Protein AF-A0A8T3X9E7-F1 (afdb_monomer)

Radius of gyration: 14.2 Å; Cα contacts (8 Å, |Δi|>4): 118; chains: 1; bounding box: 35×30×40 Å

Solvent-accessible surface area (backbone atoms only — not comparable to full-atom values): 6564 Å² total; per-residue (Å²): 138,82,64,64,68,64,59,48,47,60,57,55,69,34,79,63,48,51,28,53,53,47,44,21,69,73,64,58,54,40,31,74,68,51,52,37,59,64,40,73,69,76,46,46,72,69,56,50,54,51,51,51,51,50,34,38,77,71,46,27,34,46,74,46,74,72,76,93,78,28,25,33,30,65,32,77,58,23,51,53,51,49,54,52,52,49,50,52,35,43,52,38,36,74,74,64,78,39,61,79,59,55,60,76,53,54,49,66,75,30,70,67,64,72,69,108

pLDDT: mean 88.83, std 7.23, range [62.69, 97.31]

Mean predicted aligned error: 4.52 Å

Sequence (116 aa):
MTCKILQMSHLIGRKWTIAILCEIAADNFDSFNGFLRKSKGRLTPRGLSIVLKEMENAGFVEKDGNGVASHYILTPKGMGLYKIIMQMKSWNVEWNNADSSCARKSCIECSYFMRG

Secondary structure (DSSP, 8-state):
---HHHHHHHHHTSHHHHHHHHHHHHHSSEEHHHHHHHTTTSS-HHHHHHHHHHHHHTTSEEEESSGGG-EEEE-HHHHHHHHHHHHHHHHHHHHS---TTTTTS-GGG-HHHHH-

Nearest PDB structures (foldseek):
  2rdp-assembly1_A-2  TM=7.077E-01  e=1.163E-02  Geobacillus stearothermophilus
  3l09-assembly2_C  TM=7.574E-01  e=1.577E-02  Jannaschia sp. CCS1
  3e6m-assembly1_A  TM=7.109E-01  e=5.332E-02  Ruegeria pomeroyi
  6j05-assembly1_B  TM=7.289E-01  e=1.329E-01  Acidithiobacillus ferrooxidans
  4aih-assembly1_A  TM=7.521E-01  e=1.265E+00  Yersinia pseudotuberculosis YPIII

Foldseek 3Di:
DDDPVVVVCVLVVPLCLQLVLVVCVVVVWAALVNVCVLLVNPQDSVNSVVSVVVCVVVQQWDWDDDDRPITIHGDPVVVVVNVVVLVVQVVCVVPVVPDPCSSPDRLSPDPVSSVD

Structure (mmCIF, N/CA/C/O backbone):
data_AF-A0A8T3X9E7-F1
#
_entry.id   AF-A0A8T3X9E7-F1
#
loop_
_atom_site.group_PDB
_atom_site.id
_atom_site.type_symbol
_atom_site.label_atom_id
_atom_site.label_alt_id
_atom_site.label_comp_id
_atom_site.label_asym_id
_atom_site.label_entity_id
_atom_site.label_seq_id
_atom_site.pdbx_PDB_ins_code
_atom_site.Cartn_x
_atom_site.Cartn_y
_atom_site.Cartn_z
_atom_site.occupancy
_atom_site.B_iso_or_equiv
_atom_site.auth_seq_id
_atom_site.auth_comp_id
_atom_site.auth_asym_id
_atom_site.auth_atom_id
_atom_site.pdbx_PDB_model_num
ATOM 1 N N . MET A 1 1 ? 17.876 -5.045 22.262 1.00 66.00 1 MET A N 1
ATOM 2 C CA . MET A 1 1 ? 16.712 -5.733 21.653 1.00 66.00 1 MET A CA 1
ATOM 3 C C . MET A 1 1 ? 15.797 -4.689 21.030 1.00 66.00 1 MET A C 1
ATOM 5 O O . MET A 1 1 ? 15.531 -3.690 21.680 1.00 66.00 1 MET A O 1
ATOM 9 N N . THR A 1 2 ? 15.350 -4.878 19.787 1.00 83.31 2 THR A N 1
ATOM 10 C CA . THR A 1 2 ? 14.456 -3.944 19.074 1.00 83.31 2 THR A CA 1
ATOM 11 C C . THR A 1 2 ? 13.033 -4.499 19.018 1.00 83.31 2 THR A C 1
ATOM 13 O O . THR A 1 2 ? 12.824 -5.632 18.588 1.00 83.31 2 THR A O 1
ATOM 16 N N . CYS A 1 3 ? 12.045 -3.701 19.438 1.00 90.19 3 CYS A N 1
ATOM 17 C CA . CYS A 1 3 ? 10.629 -4.070 19.375 1.00 90.19 3 CYS A CA 1
ATOM 18 C C . CYS A 1 3 ? 10.155 -4.154 17.915 1.00 90.19 3 CYS A C 1
ATOM 20 O O . CYS A 1 3 ? 10.132 -3.149 17.202 1.00 90.19 3 CYS A O 1
ATOM 22 N N . LYS A 1 4 ? 9.757 -5.349 17.464 1.00 87.88 4 LYS A N 1
ATOM 23 C CA . LYS A 1 4 ? 9.340 -5.590 16.072 1.00 87.88 4 LYS A CA 1
ATOM 24 C C . LYS A 1 4 ? 8.037 -4.886 15.697 1.00 87.88 4 LYS A C 1
ATOM 26 O O . LYS A 1 4 ? 7.919 -4.422 14.568 1.00 87.88 4 LYS A O 1
ATOM 31 N N . ILE A 1 5 ? 7.102 -4.749 16.640 1.00 90.00 5 ILE A N 1
ATOM 32 C CA . ILE A 1 5 ? 5.844 -4.020 16.416 1.00 90.00 5 ILE A CA 1
ATOM 33 C C . ILE A 1 5 ? 6.129 -2.547 16.119 1.00 90.00 5 ILE A C 1
ATOM 35 O O . ILE A 1 5 ? 5.623 -2.020 15.134 1.00 90.00 5 ILE A O 1
ATOM 39 N N . LEU A 1 6 ? 6.995 -1.908 16.912 1.00 89.81 6 LEU A N 1
ATOM 40 C CA . LEU A 1 6 ? 7.363 -0.506 16.706 1.00 89.81 6 LEU A CA 1
ATOM 41 C C . LEU A 1 6 ? 8.089 -0.296 15.367 1.00 89.81 6 LEU A C 1
ATOM 43 O O . LEU A 1 6 ? 7.811 0.650 14.636 1.00 89.81 6 LEU A O 1
ATOM 47 N N . GLN A 1 7 ? 8.986 -1.213 14.993 1.00 86.75 7 GLN A N 1
ATOM 48 C CA . GLN A 1 7 ? 9.631 -1.164 13.675 1.00 86.75 7 GLN A CA 1
ATOM 49 C C . GLN A 1 7 ? 8.606 -1.250 12.534 1.00 86.75 7 GLN A C 1
ATOM 51 O O . GLN A 1 7 ? 8.684 -0.490 11.570 1.00 86.75 7 GLN A O 1
ATOM 56 N N . MET A 1 8 ? 7.625 -2.143 12.658 1.00 87.19 8 MET A N 1
ATOM 57 C CA . MET A 1 8 ? 6.563 -2.318 11.672 1.00 87.19 8 MET A CA 1
ATOM 58 C C . MET A 1 8 ? 5.649 -1.086 11.582 1.00 87.19 8 MET A C 1
ATOM 60 O O . MET A 1 8 ? 5.295 -0.661 10.480 1.00 87.19 8 MET A O 1
ATOM 64 N N . SER A 1 9 ? 5.300 -0.475 12.719 1.00 89.62 9 SER A N 1
ATOM 65 C CA . SER A 1 9 ? 4.434 0.708 12.744 1.00 89.62 9 SER A CA 1
ATOM 66 C C . SER A 1 9 ? 5.063 1.903 12.037 1.00 89.62 9 SER A C 1
ATOM 68 O O . SER A 1 9 ? 4.340 2.682 11.426 1.00 89.62 9 SER A O 1
ATOM 70 N N . HIS A 1 10 ? 6.394 2.034 12.039 1.00 88.69 10 HIS A N 1
ATOM 71 C CA . HIS A 1 10 ? 7.069 3.078 11.262 1.00 88.69 10 HIS A CA 1
ATOM 72 C C . HIS A 1 10 ? 6.883 2.916 9.753 1.00 88.69 10 HIS A C 1
ATOM 74 O O . HIS A 1 10 ? 6.780 3.919 9.053 1.00 88.69 10 HIS A O 1
ATOM 80 N N . LEU A 1 11 ? 6.834 1.683 9.243 1.00 86.62 11 LEU A N 1
ATOM 81 C CA . LEU A 1 11 ? 6.616 1.428 7.819 1.00 86.62 11 LEU A CA 1
ATOM 82 C C . LEU A 1 11 ? 5.146 1.638 7.428 1.00 86.62 11 LEU A C 1
ATOM 84 O O . LEU A 1 11 ? 4.862 2.288 6.421 1.00 86.62 11 LEU A O 1
ATOM 88 N N . ILE A 1 12 ? 4.220 1.128 8.246 1.00 88.69 12 ILE A N 1
ATOM 89 C CA . ILE A 1 12 ? 2.770 1.269 8.031 1.00 88.69 12 ILE A CA 1
ATOM 90 C C . ILE A 1 12 ? 2.333 2.731 8.185 1.00 88.69 12 ILE A C 1
ATOM 92 O O . ILE A 1 12 ? 1.501 3.209 7.422 1.00 88.69 12 ILE A O 1
ATOM 96 N N . GLY A 1 13 ? 2.917 3.460 9.138 1.00 86.44 13 GLY A N 1
ATOM 97 C CA . GLY A 1 13 ? 2.602 4.863 9.414 1.00 86.44 13 GLY A CA 1
ATOM 98 C C . GLY A 1 13 ? 3.072 5.839 8.335 1.00 86.44 13 GLY A C 1
ATOM 99 O O . GLY A 1 13 ? 2.741 7.023 8.393 1.0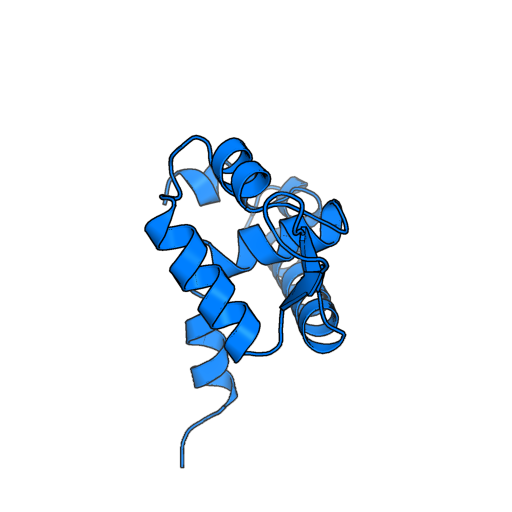0 86.44 13 GLY A O 1
ATOM 100 N N . ARG A 1 14 ? 3.825 5.380 7.328 1.00 86.94 14 ARG A N 1
ATOM 101 C CA . ARG A 1 14 ? 4.140 6.208 6.163 1.00 86.94 14 ARG A CA 1
ATOM 102 C C . ARG A 1 14 ? 2.884 6.396 5.333 1.00 86.94 14 ARG A C 1
ATOM 104 O O . ARG A 1 14 ? 2.275 5.426 4.892 1.00 86.94 14 ARG A O 1
ATOM 111 N N . LYS A 1 15 ? 2.565 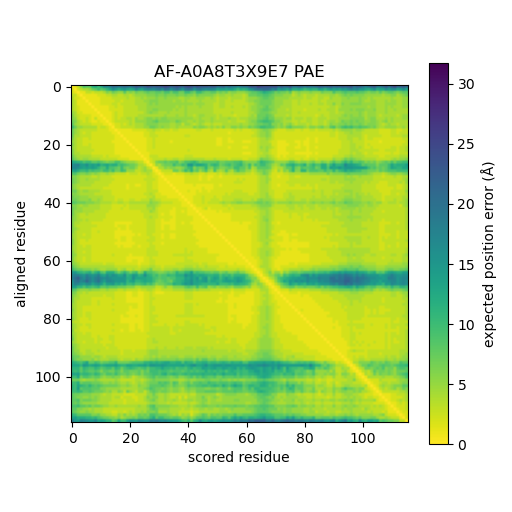7.661 5.059 1.00 84.81 15 LYS A N 1
ATOM 112 C CA . LYS A 1 15 ? 1.376 8.109 4.325 1.00 84.81 15 LYS A CA 1
ATOM 113 C C . LYS A 1 15 ? 0.976 7.155 3.195 1.00 84.81 15 LYS A C 1
ATOM 115 O O . LYS A 1 15 ? -0.083 6.547 3.245 1.00 84.81 15 LYS A O 1
ATOM 120 N N . TRP A 1 16 ? 1.837 6.954 2.203 1.00 92.44 16 TRP A N 1
ATOM 121 C CA . TRP A 1 16 ? 1.470 6.209 0.997 1.00 92.44 16 TRP A CA 1
ATOM 122 C C . TRP A 1 16 ? 1.411 4.688 1.151 1.00 92.44 16 TRP A C 1
ATOM 124 O O . TRP A 1 16 ? 0.738 4.054 0.343 1.00 92.44 16 TRP A O 1
ATOM 134 N N . THR A 1 17 ? 2.030 4.101 2.180 1.00 93.12 17 THR A N 1
ATOM 135 C CA . THR A 1 17 ? 2.074 2.639 2.358 1.00 93.12 17 THR A CA 1
ATOM 136 C C . THR A 1 17 ? 0.671 2.048 2.450 1.00 93.12 17 THR A C 1
ATOM 138 O O . THR A 1 17 ? 0.348 1.111 1.727 1.00 93.12 17 THR A O 1
ATOM 141 N N . ILE A 1 18 ? -0.188 2.625 3.298 1.00 92.06 18 ILE A N 1
ATOM 142 C CA . ILE A 1 18 ? -1.565 2.145 3.486 1.00 92.06 18 ILE A CA 1
ATOM 143 C C . ILE A 1 18 ? -2.379 2.315 2.200 1.00 92.06 18 ILE A C 1
ATOM 145 O O . ILE A 1 18 ? -3.100 1.403 1.811 1.00 92.06 18 ILE A O 1
ATOM 149 N N . ALA A 1 19 ? -2.261 3.466 1.531 1.00 92.62 19 ALA A N 1
ATOM 150 C CA . ALA A 1 19 ? -3.019 3.741 0.314 1.00 92.62 19 ALA A CA 1
ATOM 151 C C . ALA A 1 19 ? -2.641 2.791 -0.829 1.00 92.62 19 ALA A C 1
ATOM 153 O O . ALA A 1 19 ? -3.532 2.211 -1.439 1.00 92.62 19 ALA A O 1
ATOM 154 N N . ILE A 1 20 ? -1.344 2.582 -1.070 1.00 94.00 20 ILE A N 1
ATOM 155 C CA . ILE A 1 20 ? -0.848 1.655 -2.097 1.00 94.00 20 ILE A CA 1
ATOM 156 C C . ILE A 1 20 ? -1.282 0.225 -1.776 1.00 94.00 20 ILE A C 1
ATOM 158 O O . ILE A 1 20 ? -1.793 -0.469 -2.647 1.00 94.00 20 ILE A O 1
ATOM 162 N N . LEU A 1 21 ? -1.138 -0.205 -0.520 1.00 94.00 21 LEU A N 1
ATOM 163 C CA . LEU A 1 21 ? -1.521 -1.549 -0.098 1.00 94.00 21 LEU A CA 1
ATOM 164 C C . LEU A 1 21 ? -3.023 -1.803 -0.292 1.00 94.00 21 LEU A C 1
ATOM 166 O O . LEU A 1 21 ? -3.400 -2.848 -0.820 1.00 94.00 21 LEU A O 1
ATOM 170 N N . CYS A 1 22 ? -3.876 -0.851 0.101 1.00 92.25 22 CYS A N 1
ATOM 171 C CA . CYS A 1 22 ? -5.318 -0.947 -0.123 1.00 92.25 22 CYS A CA 1
ATOM 172 C C . CYS A 1 22 ? -5.684 -0.939 -1.611 1.00 92.25 22 CYS A C 1
ATOM 174 O O . CYS A 1 22 ? -6.624 -1.632 -1.984 1.00 92.25 22 CYS A O 1
ATOM 176 N N . GLU A 1 23 ? -4.963 -0.187 -2.444 1.00 92.38 23 GLU A N 1
ATOM 177 C CA . GLU A 1 23 ? -5.206 -0.173 -3.889 1.00 92.38 23 GLU A CA 1
ATOM 178 C C . GLU A 1 23 ? -4.862 -1.498 -4.561 1.00 92.38 23 GLU A C 1
ATOM 180 O O . GLU A 1 23 ? -5.670 -2.016 -5.328 1.00 92.38 23 GLU A O 1
ATOM 185 N N . ILE A 1 24 ? -3.721 -2.100 -4.217 1.00 93.81 24 ILE A N 1
ATOM 186 C CA . ILE A 1 24 ? -3.366 -3.429 -4.736 1.00 93.81 24 ILE A CA 1
ATOM 187 C C . ILE A 1 24 ? -4.420 -4.457 -4.317 1.00 93.81 24 ILE A C 1
ATOM 189 O O . ILE A 1 24 ? -4.824 -5.283 -5.126 1.00 93.81 24 ILE A O 1
ATOM 193 N N . ALA A 1 25 ? -4.900 -4.391 -3.070 1.00 91.69 25 ALA A N 1
ATOM 194 C CA . ALA A 1 25 ? -5.944 -5.293 -2.586 1.00 91.69 25 ALA A CA 1
ATOM 195 C C . ALA A 1 25 ? -7.282 -5.130 -3.329 1.00 91.69 25 ALA A C 1
ATOM 197 O O . ALA A 1 25 ? -8.031 -6.096 -3.443 1.00 91.69 25 ALA A O 1
ATOM 198 N N . ALA A 1 26 ? -7.606 -3.917 -3.786 1.00 87.69 26 ALA A N 1
ATOM 199 C CA . ALA A 1 26 ? -8.869 -3.621 -4.457 1.00 87.69 26 ALA A CA 1
ATOM 200 C C . ALA A 1 26 ? -8.856 -4.017 -5.942 1.00 87.69 26 ALA A C 1
ATOM 202 O O . ALA A 1 26 ? -9.839 -4.569 -6.429 1.00 87.69 26 ALA A O 1
ATOM 203 N N . ASP A 1 27 ? -7.753 -3.749 -6.645 1.00 79.56 27 ASP A N 1
ATOM 204 C CA . ASP A 1 27 ? -7.625 -3.952 -8.100 1.00 79.56 27 ASP A CA 1
ATOM 205 C C . ASP A 1 27 ? -6.905 -5.272 -8.458 1.00 79.56 27 ASP A C 1
ATOM 207 O O . ASP A 1 27 ? -6.689 -5.571 -9.629 1.00 79.56 27 ASP A O 1
ATOM 211 N N . ASN A 1 28 ? -6.493 -6.054 -7.446 1.00 70.62 28 ASN A N 1
ATOM 212 C CA . ASN A 1 28 ? -5.619 -7.243 -7.476 1.00 70.62 28 ASN A CA 1
ATOM 213 C C . ASN A 1 28 ? -4.238 -7.056 -8.148 1.00 70.62 28 ASN A C 1
ATOM 215 O O . ASN A 1 28 ? -3.312 -7.787 -7.808 1.00 70.62 28 ASN A O 1
ATOM 219 N N . PHE A 1 29 ? -4.076 -6.088 -9.057 1.00 77.00 29 PHE A N 1
ATOM 220 C CA . PHE A 1 29 ? -2.902 -5.891 -9.909 1.00 77.00 29 PHE A CA 1
ATOM 221 C C . PHE A 1 29 ? -2.776 -4.420 -10.349 1.00 77.00 29 PHE A C 1
ATOM 223 O O . PHE A 1 29 ? -3.049 -4.076 -11.502 1.00 77.00 29 PHE A O 1
ATOM 230 N N . ASP A 1 30 ? -2.330 -3.518 -9.470 1.00 86.38 30 ASP A N 1
ATOM 231 C CA . ASP A 1 30 ? -2.110 -2.118 -9.873 1.00 86.38 30 ASP A CA 1
ATOM 232 C C . ASP A 1 30 ? -0.682 -1.904 -10.415 1.00 86.38 30 ASP A C 1
ATOM 234 O O . ASP A 1 30 ? 0.295 -2.516 -9.969 1.00 86.38 30 ASP A O 1
ATOM 238 N N . SER A 1 31 ? -0.562 -1.041 -11.422 1.00 90.88 31 SER A N 1
ATOM 239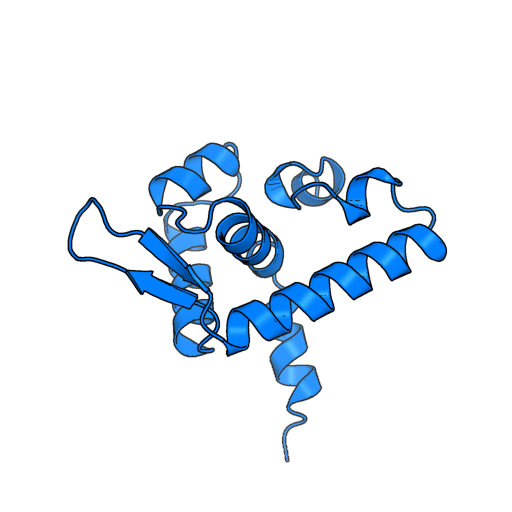 C CA . SER A 1 31 ? 0.701 -0.723 -12.098 1.00 90.88 31 SER A CA 1
ATOM 240 C C . SER A 1 31 ? 1.315 0.556 -11.531 1.00 90.88 31 SER A C 1
ATOM 242 O O . SER A 1 31 ? 0.622 1.421 -10.996 1.00 90.88 31 SER A O 1
ATOM 244 N N . PHE A 1 32 ? 2.621 0.749 -11.733 1.00 92.12 32 PHE A N 1
ATOM 245 C CA . PHE A 1 32 ? 3.315 1.971 -11.307 1.00 92.12 32 PHE A CA 1
ATOM 246 C C . PHE A 1 32 ? 2.623 3.256 -11.810 1.00 92.12 32 PHE A C 1
ATOM 248 O O . PHE A 1 32 ? 2.353 4.180 -11.042 1.00 92.12 32 PHE A O 1
ATOM 255 N N . ASN A 1 33 ? 2.268 3.298 -13.098 1.00 91.06 33 ASN A N 1
ATOM 256 C CA . ASN A 1 33 ? 1.568 4.441 -13.694 1.00 91.06 33 ASN A CA 1
ATOM 257 C C . ASN A 1 33 ? 0.118 4.571 -13.195 1.00 91.06 33 ASN A C 1
ATOM 259 O O . ASN A 1 33 ? -0.411 5.685 -13.126 1.00 91.06 33 ASN A O 1
ATOM 263 N N . GLY A 1 34 ? -0.521 3.455 -12.831 1.00 91.12 34 GLY A N 1
ATOM 264 C CA . GLY A 1 34 ? -1.838 3.429 -12.196 1.00 91.12 34 GLY A CA 1
ATOM 265 C C . GLY A 1 34 ? -1.850 4.187 -10.872 1.00 91.12 34 GLY A C 1
ATOM 266 O O . GLY A 1 34 ? -2.630 5.134 -10.722 1.00 91.12 34 GLY A O 1
ATOM 267 N N . PHE A 1 35 ? -0.903 3.885 -9.980 1.00 92.19 35 PHE A N 1
ATOM 268 C CA . PHE A 1 35 ? -0.750 4.612 -8.716 1.00 92.19 35 PHE A CA 1
ATOM 269 C C . PHE A 1 35 ? -0.510 6.105 -8.917 1.00 92.19 35 PHE A C 1
ATOM 271 O O . PHE A 1 35 ? -1.148 6.924 -8.254 1.00 92.19 35 PHE A O 1
ATOM 278 N N . LEU A 1 36 ? 0.383 6.484 -9.839 1.00 93.00 36 LEU A N 1
ATOM 279 C CA . LEU A 1 36 ? 0.665 7.898 -10.101 1.00 93.00 36 LEU A CA 1
ATOM 280 C C . LEU A 1 36 ? -0.595 8.645 -10.546 1.00 93.00 36 LEU A C 1
ATOM 282 O O . LEU A 1 36 ? -0.886 9.721 -10.014 1.00 93.00 36 LEU A O 1
ATOM 286 N N . ARG A 1 37 ? -1.384 8.045 -11.444 1.00 91.50 37 ARG A N 1
ATOM 287 C CA . ARG A 1 37 ? -2.662 8.606 -11.898 1.00 91.50 37 ARG A CA 1
ATOM 288 C C . ARG A 1 37 ? -3.662 8.738 -10.746 1.00 91.50 37 ARG A C 1
ATOM 290 O O . ARG A 1 37 ? -4.193 9.829 -10.535 1.00 91.50 37 ARG A O 1
ATOM 297 N N . LYS A 1 38 ? -3.882 7.669 -9.969 1.00 90.62 38 LYS A N 1
ATOM 298 C CA . LYS A 1 38 ? -4.807 7.670 -8.816 1.00 90.62 38 LYS A CA 1
ATOM 299 C C . LYS A 1 38 ? -4.375 8.677 -7.737 1.00 90.62 38 LYS A C 1
ATOM 301 O O . LYS A 1 38 ? -5.221 9.311 -7.112 1.00 90.62 38 LYS A O 1
ATOM 306 N N . SER A 1 39 ? -3.069 8.917 -7.581 1.00 91.00 39 SER A N 1
ATOM 307 C CA . SER A 1 39 ? -2.516 9.879 -6.612 1.00 91.00 39 SER A CA 1
ATOM 308 C C . SER A 1 39 ? -2.746 11.354 -6.966 1.00 91.00 39 SER A C 1
ATOM 310 O O . SER A 1 39 ? -2.416 12.231 -6.163 1.00 91.00 39 SER A O 1
ATOM 312 N N . LYS A 1 40 ? -3.273 11.656 -8.162 1.00 90.50 40 LYS A N 1
ATOM 313 C CA . LYS A 1 40 ? -3.531 13.026 -8.644 1.00 90.50 40 LYS A CA 1
ATOM 314 C C . LYS A 1 40 ? -2.309 13.950 -8.498 1.00 90.50 40 LYS A C 1
ATOM 316 O O . LYS A 1 40 ? -2.438 15.100 -8.087 1.00 90.50 40 LYS A O 1
ATOM 321 N N . GLY A 1 41 ? -1.114 13.419 -8.772 1.00 89.19 41 GLY A N 1
ATOM 322 C CA . GLY A 1 41 ? 0.156 14.154 -8.711 1.00 89.19 41 GLY A CA 1
ATOM 323 C C . GLY A 1 41 ? 0.741 14.363 -7.309 1.00 89.19 41 GLY A C 1
ATOM 324 O O . GLY A 1 41 ? 1.820 14.939 -7.193 1.00 89.19 41 GLY A O 1
ATOM 325 N N . ARG A 1 42 ? 0.085 13.890 -6.238 1.00 90.62 42 ARG A N 1
ATOM 326 C CA . ARG A 1 42 ? 0.607 14.022 -4.862 1.00 90.62 42 ARG A CA 1
ATOM 327 C C . ARG A 1 42 ? 1.712 13.021 -4.536 1.00 90.62 42 ARG A C 1
ATOM 329 O O . ARG A 1 42 ? 2.492 13.257 -3.614 1.00 90.62 42 ARG A O 1
ATOM 336 N N . LEU A 1 43 ? 1.767 11.905 -5.258 1.00 92.06 43 LEU A N 1
ATOM 337 C CA . LEU A 1 43 ? 2.858 10.948 -5.168 1.00 92.06 43 LEU A CA 1
ATOM 338 C C . LEU A 1 43 ? 3.765 11.121 -6.382 1.00 92.06 43 LEU A C 1
ATOM 340 O O . LEU A 1 43 ? 3.339 10.952 -7.521 1.00 92.06 43 LEU A O 1
ATOM 344 N N . THR A 1 44 ? 5.026 11.470 -6.139 1.00 94.00 44 THR A N 1
ATOM 345 C CA . THR A 1 44 ? 6.019 11.582 -7.211 1.00 94.00 44 THR A CA 1
ATOM 346 C C . THR A 1 44 ? 6.489 10.192 -7.650 1.00 94.00 44 THR A C 1
ATOM 348 O O . THR A 1 44 ? 6.488 9.273 -6.825 1.00 94.00 44 THR A O 1
ATOM 351 N N . PRO A 1 45 ? 6.982 10.021 -8.893 1.00 94.94 45 PRO A N 1
ATOM 352 C CA . PRO A 1 45 ? 7.577 8.757 -9.336 1.00 94.94 45 PRO A CA 1
ATOM 353 C C . PRO A 1 45 ? 8.669 8.264 -8.383 1.00 94.94 45 PRO A C 1
ATOM 355 O O . PRO A 1 45 ? 8.662 7.113 -7.965 1.00 94.94 45 PRO A O 1
ATOM 358 N N . ARG A 1 46 ? 9.558 9.164 -7.941 1.00 95.69 46 ARG A N 1
ATOM 359 C CA . ARG A 1 46 ? 10.604 8.830 -6.965 1.00 95.69 46 ARG A CA 1
ATOM 360 C C . ARG A 1 46 ? 10.018 8.359 -5.631 1.00 95.69 46 ARG A C 1
ATOM 362 O O . ARG A 1 46 ? 10.506 7.382 -5.075 1.00 95.69 46 ARG A O 1
ATOM 369 N N . GLY A 1 47 ? 8.995 9.046 -5.121 1.00 94.88 47 GLY A N 1
ATOM 370 C CA . GLY A 1 47 ? 8.320 8.666 -3.880 1.00 94.88 47 GLY A CA 1
ATOM 371 C C . GLY A 1 47 ? 7.659 7.293 -3.983 1.00 94.88 47 GLY A C 1
ATOM 372 O O . GLY A 1 47 ? 7.842 6.465 -3.095 1.00 94.88 47 GLY A O 1
ATOM 373 N N . LEU A 1 48 ? 6.963 7.027 -5.091 1.00 94.81 48 LEU A N 1
ATOM 374 C CA . LEU A 1 48 ? 6.339 5.732 -5.354 1.00 94.81 48 LEU A CA 1
ATOM 375 C C . LEU A 1 48 ? 7.382 4.611 -5.421 1.00 94.81 48 LEU A C 1
ATOM 377 O O . LEU A 1 48 ? 7.212 3.597 -4.750 1.00 94.81 48 LEU A O 1
ATOM 381 N N . SER A 1 49 ? 8.489 4.812 -6.146 1.00 94.56 49 SER A N 1
ATOM 382 C CA . SER A 1 49 ? 9.576 3.826 -6.221 1.00 94.56 49 SER A CA 1
ATOM 383 C C . SER A 1 49 ? 10.175 3.506 -4.852 1.00 94.56 49 SER A C 1
ATOM 385 O O . SER A 1 49 ? 10.493 2.352 -4.582 1.00 94.56 49 SER A O 1
ATOM 387 N N . ILE A 1 50 ? 10.334 4.511 -3.981 1.00 94.50 50 ILE A N 1
ATOM 388 C CA . ILE A 1 50 ? 10.848 4.306 -2.619 1.00 94.50 50 ILE A CA 1
ATOM 389 C C . ILE A 1 50 ? 9.870 3.457 -1.807 1.00 94.50 50 ILE A C 1
ATOM 391 O O . ILE A 1 50 ? 10.284 2.460 -1.221 1.00 94.50 50 ILE A O 1
ATOM 395 N N . VAL A 1 51 ? 8.586 3.825 -1.791 1.00 94.38 51 VAL A N 1
ATOM 396 C CA . VAL A 1 51 ? 7.584 3.118 -0.982 1.00 94.38 51 VAL A CA 1
ATOM 397 C C . VAL A 1 51 ? 7.382 1.687 -1.479 1.00 94.38 51 VAL A C 1
ATOM 399 O O . VAL A 1 51 ? 7.395 0.769 -0.666 1.00 94.38 51 VAL A O 1
ATOM 402 N N . LEU A 1 52 ? 7.278 1.468 -2.793 1.00 94.81 52 LEU A N 1
ATOM 403 C CA . LEU A 1 52 ? 7.159 0.119 -3.359 1.00 94.81 52 LEU A CA 1
ATOM 404 C C . LEU A 1 52 ? 8.374 -0.743 -3.013 1.00 94.81 52 LEU A C 1
ATOM 406 O O . LEU A 1 52 ? 8.194 -1.847 -2.514 1.00 94.81 52 LEU A O 1
ATOM 410 N N . LYS A 1 53 ? 9.596 -0.213 -3.158 1.00 94.62 53 LYS A N 1
ATOM 411 C CA . LYS A 1 53 ? 10.818 -0.943 -2.792 1.00 94.62 53 LYS A CA 1
ATOM 412 C C . LYS A 1 53 ? 10.856 -1.309 -1.307 1.00 94.62 53 LYS A C 1
ATOM 414 O O . LYS A 1 53 ? 11.322 -2.382 -0.939 1.00 94.62 53 LYS A O 1
ATOM 419 N N . GLU A 1 54 ? 10.381 -0.429 -0.431 1.00 94.31 54 GLU A N 1
ATOM 420 C CA . GLU A 1 54 ? 10.275 -0.731 0.999 1.00 94.31 54 GLU A CA 1
ATOM 421 C C . GLU A 1 54 ? 9.219 -1.796 1.292 1.00 94.31 54 GLU A C 1
ATOM 423 O O . GLU A 1 54 ? 9.453 -2.666 2.132 1.00 94.31 54 GLU A O 1
ATOM 428 N N . MET A 1 55 ? 8.084 -1.759 0.594 1.00 95.56 55 MET A N 1
ATOM 429 C CA . MET A 1 55 ? 7.041 -2.779 0.701 1.00 95.56 55 MET A CA 1
ATOM 430 C C . MET A 1 55 ? 7.518 -4.137 0.161 1.00 95.56 55 MET A C 1
ATOM 432 O O . MET A 1 55 ? 7.228 -5.154 0.791 1.00 95.56 55 MET A O 1
ATOM 436 N N . GLU A 1 56 ? 8.288 -4.164 -0.932 1.00 95.44 56 GLU A N 1
ATOM 437 C CA . GLU A 1 56 ? 8.942 -5.368 -1.472 1.00 95.44 56 GLU A CA 1
ATOM 438 C C . GLU A 1 56 ? 9.961 -5.929 -0.472 1.00 95.44 56 GLU A C 1
ATOM 440 O O . GLU A 1 56 ? 9.884 -7.095 -0.092 1.00 95.44 56 GLU A O 1
ATOM 445 N N . ASN A 1 57 ? 10.855 -5.087 0.058 1.00 94.75 57 ASN A N 1
ATOM 446 C CA . ASN A 1 57 ? 11.842 -5.492 1.069 1.00 94.75 57 ASN A CA 1
ATOM 447 C C . ASN A 1 57 ? 11.189 -6.005 2.362 1.00 94.75 57 ASN A C 1
ATOM 449 O O . ASN A 1 57 ? 11.722 -6.888 3.034 1.00 94.75 57 ASN A O 1
ATOM 453 N N . ALA A 1 58 ? 10.038 -5.444 2.737 1.00 94.06 58 ALA A N 1
ATOM 454 C CA . ALA A 1 58 ? 9.255 -5.909 3.876 1.00 94.06 58 ALA A CA 1
ATOM 455 C C . ALA A 1 58 ? 8.432 -7.173 3.564 1.00 94.06 58 ALA A C 1
ATOM 457 O O . ALA A 1 58 ? 7.848 -7.758 4.485 1.00 94.06 58 ALA A O 1
ATOM 458 N N . GLY A 1 59 ? 8.392 -7.604 2.301 1.00 95.69 59 GLY A N 1
ATOM 459 C CA . GLY A 1 59 ? 7.653 -8.765 1.822 1.00 95.69 59 GLY A CA 1
ATOM 460 C C . GLY A 1 59 ? 6.142 -8.568 1.835 1.00 95.69 59 GLY A C 1
ATOM 461 O O . GLY A 1 59 ? 5.425 -9.532 2.077 1.00 95.69 59 GLY A O 1
ATOM 462 N N . PHE A 1 60 ? 5.641 -7.340 1.675 1.00 95.50 60 PHE A N 1
ATOM 463 C CA . PHE A 1 60 ? 4.199 -7.062 1.578 1.00 95.50 60 PHE A CA 1
ATOM 464 C C . PHE A 1 60 ? 3.687 -7.175 0.152 1.00 95.50 60 PHE A C 1
ATOM 466 O O . PHE A 1 60 ? 2.551 -7.593 -0.057 1.00 95.50 60 PHE A O 1
ATOM 473 N N . VAL A 1 61 ? 4.518 -6.783 -0.807 1.00 95.88 61 VAL A N 1
ATOM 474 C CA . VAL A 1 61 ? 4.192 -6.811 -2.227 1.00 95.88 61 VAL A CA 1
ATOM 475 C C . VAL A 1 61 ? 5.297 -7.512 -2.984 1.00 95.88 61 VAL A C 1
ATOM 477 O O . VAL A 1 61 ? 6.442 -7.545 -2.532 1.00 95.88 61 VAL A O 1
ATOM 480 N N . GLU A 1 62 ? 4.946 -8.031 -4.142 1.00 94.88 62 GLU A N 1
ATOM 481 C CA . GLU A 1 62 ? 5.892 -8.520 -5.130 1.00 94.88 62 GLU A CA 1
ATOM 482 C C . GLU A 1 62 ? 5.482 -8.025 -6.512 1.00 94.88 62 GLU A C 1
ATOM 484 O O . GLU A 1 62 ? 4.333 -7.638 -6.751 1.00 94.88 62 GLU A O 1
ATOM 489 N N . LYS A 1 63 ? 6.465 -7.971 -7.403 1.00 92.50 63 LYS A N 1
ATOM 490 C CA . LYS A 1 63 ? 6.280 -7.533 -8.775 1.00 92.50 63 LYS A CA 1
ATOM 491 C C . LYS A 1 63 ? 5.929 -8.738 -9.640 1.00 92.50 63 LYS A C 1
ATOM 493 O O . LYS A 1 63 ? 6.721 -9.672 -9.734 1.00 92.50 63 LYS A O 1
ATOM 498 N N . ASP A 1 64 ? 4.770 -8.685 -10.281 1.00 89.56 64 ASP A N 1
ATOM 499 C CA . ASP A 1 64 ? 4.314 -9.693 -11.230 1.00 89.56 64 ASP A CA 1
ATOM 500 C C . ASP A 1 64 ? 4.595 -9.232 -12.670 1.00 89.56 64 ASP A C 1
ATOM 502 O O . ASP A 1 64 ? 4.204 -8.135 -13.091 1.00 89.56 64 ASP A O 1
ATOM 506 N N . GLY A 1 65 ? 5.323 -10.060 -13.418 1.00 83.19 65 GLY A N 1
ATOM 507 C CA . GLY A 1 65 ? 5.748 -9.789 -14.791 1.00 83.19 65 GLY A CA 1
ATOM 508 C C . GLY A 1 65 ? 7.025 -8.946 -14.957 1.00 83.19 65 GLY A C 1
ATOM 509 O O . GLY A 1 65 ? 7.616 -8.414 -14.015 1.00 83.19 65 GLY A O 1
ATOM 510 N N . ASN A 1 66 ? 7.454 -8.814 -16.217 1.00 71.50 66 ASN A N 1
ATOM 511 C CA . ASN A 1 66 ? 8.689 -8.134 -16.621 1.00 71.50 66 ASN A CA 1
ATOM 512 C C . ASN A 1 66 ? 8.407 -6.921 -17.525 1.00 71.50 66 ASN A C 1
ATOM 514 O O . ASN A 1 66 ? 7.484 -6.928 -18.337 1.00 71.50 66 ASN A O 1
ATOM 518 N N . GLY A 1 67 ? 9.246 -5.884 -17.434 1.00 68.38 67 GLY A N 1
ATOM 519 C CA . GLY A 1 67 ? 9.183 -4.716 -18.324 1.00 68.38 67 GLY A CA 1
ATOM 520 C C . GLY A 1 67 ? 8.083 -3.702 -17.978 1.00 68.38 67 GLY A C 1
ATOM 521 O O . GLY A 1 67 ? 7.800 -3.455 -16.809 1.00 68.38 67 GLY A O 1
ATOM 522 N N . VAL A 1 68 ? 7.513 -3.060 -19.005 1.00 64.56 68 VAL A N 1
ATOM 523 C CA . VAL A 1 68 ? 6.575 -1.918 -18.882 1.00 64.56 68 VAL A CA 1
ATOM 524 C C . VAL A 1 68 ? 5.183 -2.341 -18.387 1.00 64.56 68 VAL A C 1
ATOM 526 O O . VAL A 1 68 ? 4.475 -1.534 -17.793 1.00 64.56 68 VAL A O 1
ATOM 529 N N . ALA A 1 69 ? 4.811 -3.60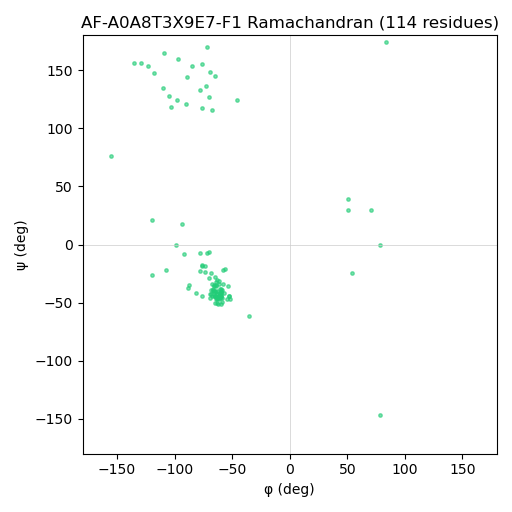8 -18.587 1.00 69.75 69 ALA A N 1
ATOM 530 C CA . ALA A 1 69 ? 3.521 -4.175 -18.190 1.00 69.75 69 ALA A CA 1
ATOM 531 C C . ALA A 1 69 ? 3.551 -4.840 -16.803 1.00 69.75 69 ALA A C 1
ATOM 533 O O . ALA A 1 69 ? 2.703 -5.666 -16.497 1.00 69.75 69 ALA A O 1
ATOM 534 N N . SER A 1 70 ? 4.551 -4.542 -15.974 1.00 83.94 70 SER A N 1
ATOM 535 C CA . SER A 1 70 ? 4.641 -5.149 -14.650 1.00 83.94 70 SER A CA 1
ATOM 536 C C . SER A 1 70 ? 3.597 -4.589 -13.684 1.00 83.94 70 SER A C 1
ATOM 538 O O . SER A 1 70 ? 3.454 -3.363 -13.574 1.00 83.94 70 SER A O 1
ATOM 540 N N . HIS A 1 71 ? 2.967 -5.480 -12.928 1.00 91.31 71 HIS A N 1
ATOM 541 C CA . HIS A 1 71 ? 2.006 -5.157 -11.879 1.00 91.31 71 HIS A CA 1
ATOM 542 C C . HIS A 1 71 ? 2.597 -5.439 -10.498 1.00 91.31 71 HIS A C 1
ATOM 544 O O . HIS A 1 71 ? 3.615 -6.119 -10.368 1.00 91.31 71 HIS A O 1
ATOM 550 N N . TYR A 1 72 ? 1.964 -4.898 -9.463 1.00 93.94 72 TYR A N 1
ATOM 551 C CA . TYR A 1 72 ? 2.269 -5.236 -8.079 1.00 93.94 72 TYR A CA 1
ATOM 552 C C . TYR A 1 72 ? 1.118 -6.031 -7.483 1.00 93.94 72 TYR A C 1
ATOM 554 O O . TYR A 1 72 ? -0.038 -5.636 -7.640 1.00 93.94 72 TYR A O 1
ATOM 562 N N . ILE A 1 73 ? 1.450 -7.110 -6.777 1.00 95.00 73 ILE A N 1
ATOM 563 C CA . ILE A 1 73 ? 0.493 -7.985 -6.093 1.00 95.00 73 ILE A CA 1
ATOM 564 C C . ILE A 1 73 ? 0.822 -8.088 -4.608 1.00 95.00 73 ILE A C 1
ATOM 566 O O . ILE A 1 73 ? 1.971 -7.903 -4.200 1.00 95.00 73 ILE A O 1
ATOM 570 N N . LEU A 1 74 ? -0.189 -8.365 -3.779 1.00 96.25 74 LEU A N 1
ATOM 571 C CA . LEU A 1 74 ? 0.027 -8.623 -2.356 1.00 96.25 74 LEU A CA 1
ATOM 572 C C . LEU A 1 74 ? 0.546 -10.045 -2.145 1.00 96.25 74 LEU A C 1
ATOM 574 O O . LEU A 1 74 ? -0.058 -11.013 -2.598 1.00 96.25 74 LEU A O 1
ATOM 578 N N . THR A 1 75 ? 1.592 -10.175 -1.337 1.00 97.00 75 THR A N 1
ATOM 579 C CA . THR A 1 75 ? 2.005 -11.477 -0.801 1.00 97.00 75 THR A CA 1
ATOM 580 C C . THR A 1 75 ? 1.002 -11.952 0.268 1.00 97.00 75 THR A C 1
ATOM 582 O O . THR A 1 75 ? 0.210 -11.147 0.782 1.00 97.00 75 THR A O 1
ATOM 585 N N . PRO A 1 76 ? 1.075 -13.212 0.746 1.00 97.31 76 PRO A N 1
ATOM 586 C CA . PRO A 1 76 ? 0.282 -13.652 1.899 1.00 97.31 76 PRO A CA 1
ATOM 587 C C . PRO A 1 76 ? 0.466 -12.762 3.141 1.00 97.31 76 PRO A C 1
ATOM 589 O O . PRO A 1 76 ? -0.488 -12.492 3.876 1.00 97.31 76 PRO A O 1
ATOM 592 N N . LYS A 1 77 ? 1.685 -12.244 3.352 1.00 96.00 77 LYS A N 1
ATOM 593 C CA . LYS A 1 77 ? 1.999 -11.307 4.439 1.00 96.00 77 LYS A CA 1
ATOM 594 C C . LYS A 1 77 ? 1.341 -9.943 4.215 1.00 96.00 77 LYS A C 1
ATOM 596 O O .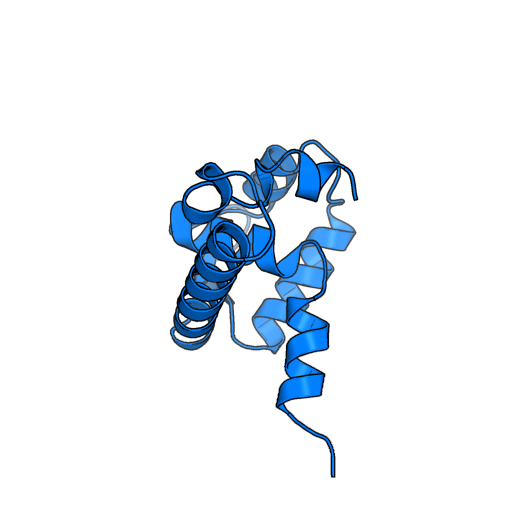 LYS A 1 77 ? 0.777 -9.386 5.158 1.00 96.00 77 LYS A O 1
ATOM 601 N N . GLY A 1 78 ? 1.376 -9.424 2.987 1.00 95.56 78 GLY A N 1
ATOM 60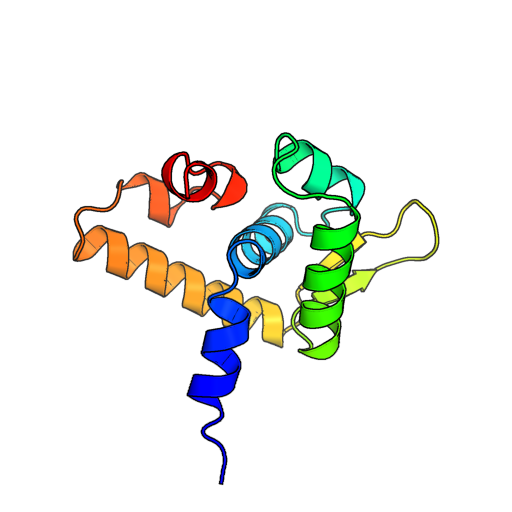2 C CA . GLY A 1 78 ? 0.682 -8.190 2.606 1.00 95.56 78 GLY A CA 1
ATOM 603 C C . GLY A 1 78 ? -0.829 -8.288 2.796 1.00 95.56 78 GLY A C 1
ATOM 604 O O . GLY A 1 78 ? -1.434 -7.388 3.377 1.00 95.56 78 GLY A O 1
ATOM 605 N N . MET A 1 79 ? -1.427 -9.417 2.410 1.00 96.19 79 MET A N 1
ATOM 606 C CA . MET A 1 79 ? -2.857 -9.671 2.602 1.00 96.19 79 MET A CA 1
ATOM 607 C C . MET A 1 79 ? -3.238 -9.780 4.087 1.00 96.19 79 MET A C 1
ATOM 609 O O . MET A 1 79 ? -4.295 -9.303 4.503 1.00 96.19 79 MET A O 1
ATOM 613 N N . GLY A 1 80 ? -2.368 -10.358 4.922 1.00 96.25 80 GLY A N 1
ATOM 614 C CA . GLY A 1 80 ? -2.533 -10.333 6.379 1.00 96.25 80 GLY A CA 1
ATOM 615 C C . GLY A 1 80 ? -2.555 -8.906 6.938 1.00 96.25 80 GLY A C 1
ATOM 616 O O . GLY A 1 80 ? -3.441 -8.558 7.719 1.00 96.25 80 GLY A O 1
ATOM 617 N N . LEU A 1 81 ? -1.630 -8.054 6.485 1.00 94.56 81 LEU A N 1
ATOM 618 C CA . LEU A 1 81 ? -1.582 -6.645 6.878 1.00 94.56 81 LEU A CA 1
ATOM 619 C C . LEU A 1 81 ? -2.808 -5.857 6.386 1.00 94.56 81 LEU A C 1
ATOM 621 O O . LEU A 1 81 ? -3.355 -5.054 7.141 1.00 94.56 81 LEU A O 1
ATOM 625 N N . TYR A 1 82 ? -3.283 -6.117 5.166 1.00 94.00 82 TYR A N 1
ATOM 626 C CA . TYR A 1 82 ? -4.509 -5.513 4.635 1.00 94.00 82 TYR A CA 1
ATOM 627 C C . TYR A 1 82 ? -5.705 -5.745 5.566 1.00 94.00 82 TYR A C 1
ATOM 629 O O . TYR A 1 82 ? -6.405 -4.797 5.922 1.00 94.00 82 TYR A O 1
ATOM 637 N N . LYS A 1 83 ? -5.900 -6.983 6.039 1.00 94.69 83 LYS A N 1
ATOM 638 C CA . LYS A 1 83 ? -6.990 -7.321 6.973 1.00 94.69 83 LYS A CA 1
ATOM 639 C C . LYS A 1 83 ? -6.902 -6.525 8.280 1.00 94.69 83 LYS A C 1
ATOM 641 O O . LYS A 1 83 ? -7.924 -6.036 8.756 1.00 94.69 83 LYS A O 1
ATOM 646 N N . ILE A 1 84 ? -5.695 -6.345 8.821 1.00 94.38 84 ILE A N 1
ATOM 647 C CA . ILE A 1 84 ? -5.461 -5.527 10.024 1.00 94.38 84 ILE A CA 1
ATOM 648 C C . ILE A 1 84 ? -5.818 -4.060 9.756 1.00 94.38 84 ILE A C 1
ATOM 650 O O . ILE A 1 84 ? -6.516 -3.440 10.554 1.00 94.38 84 ILE A O 1
ATOM 654 N N . ILE A 1 85 ? -5.396 -3.507 8.615 1.00 92.50 85 ILE A N 1
ATOM 655 C CA . ILE A 1 85 ? -5.730 -2.132 8.218 1.00 92.50 85 ILE A CA 1
ATOM 656 C C . ILE A 1 85 ? -7.249 -1.954 8.104 1.00 92.50 85 ILE A C 1
ATOM 658 O O . ILE A 1 85 ? -7.781 -0.951 8.572 1.00 92.50 85 ILE A O 1
ATOM 662 N N . MET A 1 86 ? -7.970 -2.921 7.535 1.00 92.69 86 MET A N 1
ATOM 663 C CA . MET A 1 86 ? -9.432 -2.853 7.442 1.00 92.69 86 MET A CA 1
ATOM 664 C C . MET A 1 86 ? -10.099 -2.849 8.822 1.00 92.69 86 MET A C 1
ATOM 666 O O . MET A 1 86 ? -11.010 -2.054 9.051 1.00 92.69 86 MET A O 1
ATOM 670 N N . GLN A 1 87 ? -9.603 -3.651 9.768 1.00 93.38 87 GLN A N 1
ATOM 671 C CA . GLN A 1 87 ? -10.064 -3.606 11.161 1.00 93.38 87 GLN A CA 1
ATOM 672 C C . GLN A 1 87 ? -9.768 -2.254 11.819 1.00 93.38 87 GLN A C 1
ATOM 674 O O . GLN A 1 87 ? -10.646 -1.693 12.470 1.00 93.38 87 GLN A O 1
ATOM 679 N N . MET A 1 88 ? -8.577 -1.686 11.596 1.00 91.75 88 MET A N 1
ATOM 680 C CA . MET A 1 88 ? -8.232 -0.344 12.082 1.00 91.75 88 MET A CA 1
ATOM 681 C C . MET A 1 88 ? -9.172 0.726 11.517 1.00 91.75 88 MET A C 1
ATOM 683 O O . MET A 1 88 ? -9.580 1.628 12.245 1.00 91.75 88 MET A O 1
ATOM 687 N N . LYS A 1 89 ? -9.553 0.627 10.237 1.00 91.06 89 LYS A N 1
ATOM 688 C CA . LYS A 1 89 ? -10.512 1.552 9.614 1.00 91.06 89 LYS A CA 1
ATOM 689 C C . LYS A 1 89 ? -11.895 1.435 10.252 1.00 91.06 89 LYS A C 1
ATOM 691 O O . LYS A 1 89 ? -12.485 2.469 10.549 1.00 91.06 89 LYS A O 1
ATOM 696 N N . SER A 1 90 ? -12.385 0.219 10.502 1.00 91.75 90 SER A N 1
ATOM 697 C CA . SER A 1 90 ? -13.663 0.004 11.200 1.00 91.75 90 SER A CA 1
ATOM 698 C C . SER A 1 90 ? -13.636 0.535 12.632 1.00 91.75 90 SER A C 1
ATOM 700 O O . SER A 1 90 ? -14.529 1.284 13.014 1.00 91.75 90 SER A O 1
ATOM 702 N N . TRP A 1 91 ? -12.575 0.235 13.385 1.00 93.69 91 TRP A N 1
ATOM 703 C CA . TRP A 1 91 ? -12.371 0.768 14.733 1.00 93.69 91 TRP A CA 1
ATOM 704 C C . TRP A 1 91 ? -12.369 2.305 14.740 1.00 93.69 91 TRP A C 1
ATOM 706 O O . TRP A 1 91 ? -12.998 2.937 15.581 1.00 93.69 91 TRP A O 1
ATOM 716 N N . ASN A 1 92 ? -11.725 2.930 13.753 1.00 90.62 92 ASN A N 1
ATOM 717 C CA . ASN A 1 92 ? -11.687 4.386 13.644 1.00 90.62 92 ASN A CA 1
ATOM 718 C C . ASN A 1 92 ? -13.070 5.007 13.355 1.00 90.62 92 ASN A C 1
ATOM 720 O O . ASN A 1 92 ? -13.366 6.098 13.839 1.00 90.62 92 ASN A O 1
ATOM 724 N N . VAL A 1 93 ? -13.914 4.329 12.570 1.00 90.50 93 VAL A N 1
ATOM 725 C CA . VAL A 1 93 ? -15.305 4.752 12.318 1.00 90.50 93 VAL A CA 1
ATOM 726 C C . VAL A 1 93 ? -16.143 4.661 13.590 1.00 90.50 93 VAL A C 1
ATOM 728 O O . VAL A 1 93 ? -16.928 5.564 13.856 1.00 90.50 93 VAL A O 1
ATOM 731 N N . GLU A 1 94 ? -15.950 3.608 14.380 1.00 91.12 94 GLU A N 1
ATOM 732 C CA . GLU A 1 94 ? -16.684 3.393 15.629 1.00 91.12 94 GLU A CA 1
ATOM 733 C C . GLU A 1 94 ? -16.312 4.418 16.711 1.00 91.12 94 GLU A C 1
ATOM 735 O O . GLU A 1 94 ? -17.196 4.957 17.372 1.00 91.12 94 GLU A O 1
ATOM 740 N N . TRP A 1 95 ? -15.020 4.727 16.869 1.00 92.12 95 TRP A N 1
ATOM 741 C CA . TRP A 1 95 ? -14.539 5.457 18.049 1.00 92.12 95 TRP A CA 1
ATOM 742 C C . TRP A 1 95 ? -14.123 6.911 17.802 1.00 92.12 95 TRP A C 1
ATOM 744 O O . TRP A 1 95 ? -14.114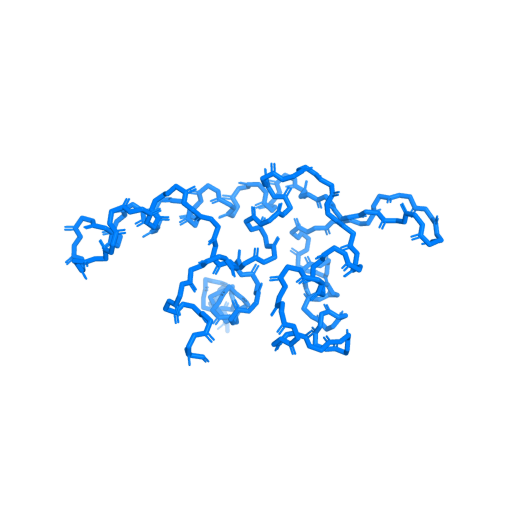 7.697 18.745 1.00 92.12 95 TRP A O 1
ATOM 754 N N . ASN A 1 96 ? -13.797 7.309 16.566 1.00 82.44 96 ASN A N 1
ATOM 755 C CA . ASN A 1 96 ? -13.189 8.623 16.296 1.00 82.44 96 ASN A CA 1
ATOM 756 C C . ASN A 1 96 ? -14.019 9.518 15.364 1.00 82.44 96 ASN A C 1
ATOM 758 O O . ASN A 1 96 ? -13.470 10.431 14.745 1.00 82.44 96 ASN A O 1
ATOM 762 N N . ASN A 1 97 ? -15.329 9.264 15.236 1.00 79.50 97 ASN A N 1
ATOM 763 C CA . ASN A 1 97 ? -16.232 9.994 14.330 1.00 79.50 97 ASN A CA 1
ATOM 764 C C . ASN A 1 97 ? -15.693 10.091 12.892 1.00 79.50 97 ASN A C 1
ATOM 766 O O . ASN A 1 97 ? -15.948 11.065 12.177 1.00 79.50 97 ASN A O 1
ATOM 770 N N . ALA A 1 98 ? -14.906 9.099 12.464 1.00 79.12 98 ALA A N 1
ATOM 771 C CA . ALA A 1 98 ? -14.447 9.057 11.092 1.00 79.12 98 ALA A CA 1
ATOM 772 C C . ALA A 1 98 ? -15.654 8.858 10.173 1.00 79.12 98 ALA A C 1
ATOM 774 O O . ALA A 1 98 ? -16.601 8.145 10.498 1.00 79.12 98 ALA A O 1
ATOM 775 N N . ASP A 1 99 ? -15.593 9.480 8.999 1.00 81.31 99 ASP A N 1
ATOM 776 C CA . ASP A 1 99 ? -16.578 9.303 7.938 1.00 81.31 99 ASP A CA 1
ATOM 777 C C . ASP A 1 99 ? -16.894 7.807 7.747 1.00 81.31 99 ASP A C 1
ATOM 779 O O . ASP A 1 99 ? -15.988 7.004 7.511 1.00 81.31 99 ASP A O 1
ATOM 783 N N . SER A 1 100 ? -18.177 7.441 7.834 1.00 81.25 100 SER A N 1
ATOM 784 C CA . SER A 1 100 ? -18.656 6.054 7.719 1.00 81.25 100 SER A CA 1
ATOM 785 C C . SER A 1 100 ? -18.238 5.364 6.411 1.00 81.25 100 SER A C 1
ATOM 787 O O . SER A 1 100 ? -18.172 4.133 6.334 1.00 81.25 100 SER A O 1
ATOM 789 N N . SER A 1 101 ? -17.897 6.134 5.374 1.00 83.31 101 SER A N 1
ATOM 790 C CA . SER A 1 101 ? -17.343 5.616 4.121 1.00 83.31 101 SER A CA 1
ATOM 791 C C . SER A 1 101 ? -15.890 5.145 4.246 1.00 83.31 101 SER A C 1
ATOM 793 O O . SER A 1 101 ? -15.448 4.359 3.409 1.00 83.31 101 SER A O 1
ATOM 795 N N . CYS A 1 102 ? -15.149 5.556 5.285 1.00 86.44 102 CYS A N 1
ATOM 796 C CA . CYS A 1 102 ? -13.759 5.159 5.526 1.00 86.44 102 CYS A CA 1
ATOM 797 C C . CYS A 1 102 ? -13.602 3.638 5.521 1.00 86.44 102 CYS A C 1
ATOM 799 O O . CYS A 1 102 ? -12.717 3.130 4.842 1.00 86.44 102 CYS A O 1
ATOM 801 N N . ALA A 1 103 ? -14.506 2.897 6.167 1.00 82.56 103 ALA A N 1
ATOM 802 C CA . ALA A 1 103 ? -14.453 1.436 6.215 1.00 82.56 103 ALA A CA 1
ATOM 803 C C . ALA A 1 103 ? -14.481 0.762 4.827 1.00 82.56 103 ALA A C 1
ATOM 805 O O . ALA A 1 103 ? -14.022 -0.367 4.700 1.00 82.56 103 ALA A O 1
ATOM 806 N N . ARG A 1 104 ? -14.981 1.440 3.783 1.00 78.88 104 ARG A N 1
ATOM 807 C CA . ARG A 1 104 ? -15.221 0.847 2.455 1.00 78.88 104 ARG A CA 1
ATOM 808 C C . ARG A 1 104 ? -14.436 1.498 1.313 1.00 78.88 104 ARG A C 1
ATOM 810 O O . ARG A 1 104 ? -14.156 0.820 0.335 1.00 78.88 104 ARG A O 1
ATOM 817 N N . LYS A 1 105 ? -14.058 2.775 1.425 1.00 82.19 105 LYS A N 1
ATOM 818 C CA . LYS A 1 105 ? -13.308 3.492 0.377 1.00 82.19 105 LYS A CA 1
ATOM 819 C C . LYS A 1 105 ? -11.805 3.274 0.477 1.00 82.19 105 LYS A C 1
ATOM 821 O O . LYS A 1 105 ? -11.274 3.078 1.576 1.00 82.19 105 LYS A O 1
ATOM 826 N N . SER A 1 106 ? -11.102 3.390 -0.642 1.00 83.31 106 SER A N 1
ATOM 827 C CA . SER A 1 106 ? -9.642 3.429 -0.625 1.00 83.31 106 SER A CA 1
ATOM 828 C C . SER A 1 106 ? -9.115 4.728 -0.007 1.00 83.31 106 SER A C 1
ATOM 830 O O . SER A 1 106 ? -9.720 5.798 -0.124 1.00 83.31 106 SER A O 1
ATOM 832 N N . CYS A 1 107 ? -7.956 4.656 0.653 1.00 87.88 107 CYS A N 1
ATOM 833 C CA . CYS A 1 107 ? -7.313 5.834 1.231 1.00 87.88 107 CYS A CA 1
ATOM 834 C C . CYS A 1 107 ? -6.867 6.840 0.158 1.00 87.88 107 CYS A C 1
ATOM 836 O O . CYS A 1 107 ? -6.868 8.034 0.439 1.00 87.88 107 CYS A O 1
ATOM 838 N N . ILE A 1 108 ? -6.561 6.407 -1.072 1.00 87.06 108 ILE A N 1
ATOM 839 C CA . ILE A 1 108 ? -6.167 7.326 -2.158 1.00 87.06 108 ILE A CA 1
ATOM 840 C C . ILE A 1 108 ? -7.327 8.224 -2.622 1.00 87.06 108 ILE A C 1
ATOM 842 O O . ILE A 1 108 ? -7.116 9.331 -3.116 1.00 87.06 108 ILE A O 1
ATOM 846 N N . GLU A 1 109 ? -8.562 7.768 -2.410 1.00 83.19 109 GLU A N 1
ATOM 847 C CA . GLU A 1 109 ? -9.796 8.504 -2.700 1.00 83.19 109 GLU A CA 1
ATOM 848 C C . GLU A 1 109 ? -10.291 9.305 -1.485 1.00 83.19 109 GLU A C 1
ATOM 850 O O . GLU A 1 109 ? -11.223 10.106 -1.581 1.00 83.19 109 GLU A O 1
ATOM 855 N N . CY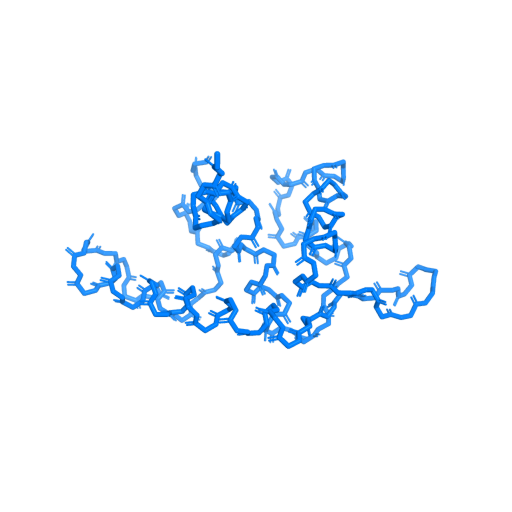S A 1 110 ? -9.670 9.116 -0.318 1.00 87.69 110 CYS A N 1
ATOM 856 C CA . CYS A 1 110 ? -10.060 9.788 0.909 1.00 87.69 110 CYS A CA 1
ATOM 857 C C . CYS A 1 110 ? -9.578 11.246 0.912 1.00 87.69 110 CYS A C 1
ATOM 859 O O . CYS A 1 110 ? -8.382 11.535 0.940 1.00 87.69 110 CYS A O 1
ATOM 861 N N . SER A 1 111 ? -10.521 12.188 0.964 1.00 83.38 111 SER A N 1
ATOM 862 C CA . SER A 1 111 ? -10.227 13.626 1.004 1.00 83.38 111 SER A CA 1
ATOM 863 C C . SER A 1 111 ? -9.351 14.034 2.195 1.00 83.38 111 SER A C 1
ATOM 865 O O . SER A 1 111 ? -8.509 14.914 2.043 1.00 83.38 111 SER A O 1
ATOM 867 N N . TYR A 1 112 ? -9.497 13.383 3.354 1.00 85.62 112 TYR A N 1
ATOM 868 C CA . TYR A 1 112 ? -8.662 13.632 4.534 1.00 85.62 112 TYR A CA 1
ATOM 869 C C . TYR A 1 112 ? -7.221 13.164 4.327 1.00 85.62 112 TYR A C 1
ATOM 871 O O . TYR A 1 112 ? -6.287 13.918 4.587 1.00 85.62 112 TYR A O 1
ATOM 879 N N . PHE A 1 113 ? -7.043 11.955 3.792 1.00 85.56 113 PHE A N 1
ATOM 880 C CA . PHE A 1 113 ? -5.725 11.398 3.488 1.00 85.56 113 PHE A CA 1
ATOM 881 C C . PHE A 1 113 ? -4.954 12.264 2.486 1.00 85.56 113 PHE A C 1
ATOM 883 O O . PHE A 1 113 ? -3.749 12.468 2.615 1.00 85.56 113 PHE A O 1
ATOM 890 N N . MET A 1 114 ? -5.671 12.804 1.501 1.00 83.50 114 MET A N 1
ATOM 891 C CA . MET A 1 114 ? -5.084 13.637 0.460 1.00 83.50 114 MET A CA 1
ATOM 892 C C . MET A 1 114 ? -4.754 15.060 0.934 1.00 83.50 114 MET A C 1
ATOM 894 O O . MET A 1 114 ? -3.990 15.735 0.249 1.00 83.50 114 MET A O 1
ATOM 898 N N . ARG A 1 115 ? -5.321 15.534 2.055 1.00 78.38 115 ARG A N 1
ATOM 899 C CA . ARG A 1 115 ? -5.101 16.889 2.604 1.00 78.38 115 ARG A CA 1
ATOM 900 C C . ARG A 1 115 ? -3.906 16.996 3.553 1.00 78.38 115 ARG A C 1
ATOM 902 O O . ARG A 1 115 ? -3.252 18.036 3.525 1.00 78.38 115 ARG A O 1
ATOM 909 N N . GLY A 1 116 ? -3.658 15.972 4.379 1.00 6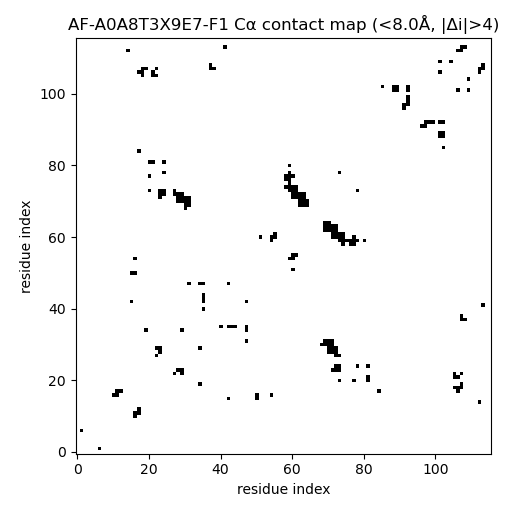2.69 116 GLY A N 1
ATOM 910 C CA . GLY A 1 116 ? -2.354 15.802 5.048 1.00 62.69 116 GLY A CA 1
ATOM 911 C C . GLY A 1 116 ? -1.275 15.512 4.019 1.00 62.69 116 GLY A C 1
ATOM 912 O O . GLY A 1 116 ? -0.096 15.300 4.370 1.00 62.69 116 GLY A O 1
#